Protein AF-A0A969HW31-F1 (afdb_monomer)

Solvent-accessible surface area (backbone atoms only — not comparable to full-atom values): 5008 Å² total; per-residue (Å²): 134,85,82,78,72,53,74,68,56,49,55,52,48,54,53,54,48,51,50,28,59,74,42,73,70,60,54,54,62,74,55,40,50,50,49,53,53,51,46,50,52,36,34,75,72,64,76,36,52,70,69,57,37,50,61,56,56,71,70,48,68,88,73,65,81,79,45,64,68,57,42,58,74,72,47,74,75,78,84,83,125

Mean predicted aligned error: 7.29 Å

Radius of gyration: 14.72 Å; Cα contacts (8 Å, |Δi|>4): 45; chains: 1; bounding box: 24×35×50 Å

pLDDT: mean 85.29, std 14.68, range [38.78, 97.75]

Nearest PDB structures (foldseek):
  1yxr-assembly1_A  TM=3.734E-01  e=4.159E+00  Homo sapiens
  2cpt-assembly1_A  TM=3.707E-01  e=6.695E+00  Homo sapiens

Structure (mmCIF, N/CA/C/O backbone):
data_AF-A0A969HW31-F1
#
_entry.id   AF-A0A969HW31-F1
#
loop_
_atom_site.group_PDB
_atom_site.id
_atom_site.type_symbol
_atom_site.label_atom_id
_atom_site.label_alt_id
_atom_site.label_comp_id
_atom_site.label_asym_id
_atom_site.label_entity_id
_atom_site.label_seq_id
_atom_site.pdbx_PDB_ins_code
_atom_site.Cartn_x
_atom_site.Cartn_y
_atom_site.Cartn_z
_atom_site.occupancy
_atom_site.B_iso_or_equiv
_atom_sit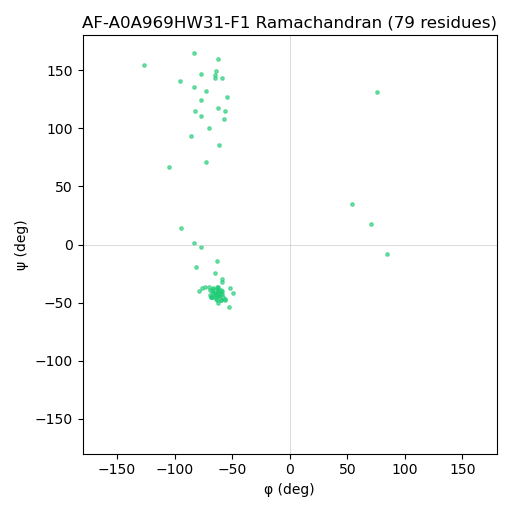e.auth_seq_id
_atom_site.auth_comp_id
_atom_site.auth_asym_id
_atom_site.auth_atom_id
_atom_site.pdbx_PDB_model_num
ATOM 1 N N . MET A 1 1 ? 4.741 -5.479 24.935 1.00 38.78 1 MET A N 1
ATOM 2 C CA . MET A 1 1 ? 3.519 -4.726 24.588 1.00 38.78 1 MET A CA 1
ATOM 3 C C . MET A 1 1 ? 3.019 -5.284 23.264 1.00 38.78 1 MET A C 1
ATOM 5 O O . MET A 1 1 ? 3.788 -5.253 22.314 1.00 38.78 1 MET A O 1
ATOM 9 N N . LYS A 1 2 ? 1.836 -5.909 23.215 1.00 45.66 2 LYS A N 1
ATOM 10 C CA . LYS A 1 2 ? 1.238 -6.352 21.945 1.00 45.66 2 LYS A CA 1
ATOM 11 C C . LYS A 1 2 ? 0.536 -5.137 21.343 1.00 45.66 2 LYS A C 1
ATOM 13 O O . LYS A 1 2 ? -0.377 -4.614 21.970 1.00 45.66 2 LYS A O 1
ATOM 18 N N . PHE A 1 3 ? 1.013 -4.652 20.203 1.00 55.91 3 PHE A N 1
ATOM 19 C CA . PHE A 1 3 ? 0.263 -3.686 19.409 1.00 55.91 3 PHE A CA 1
ATOM 20 C C . PHE A 1 3 ? -0.820 -4.469 18.667 1.00 55.91 3 PHE A C 1
ATOM 22 O O . PHE A 1 3 ? -0.498 -5.299 17.820 1.00 55.91 3 PHE A O 1
ATOM 29 N N . GLU A 1 4 ? -2.081 -4.272 19.041 1.00 68.56 4 GLU A N 1
ATOM 30 C CA . GLU A 1 4 ? -3.203 -4.752 18.237 1.00 68.56 4 GLU A CA 1
ATOM 31 C C . GLU A 1 4 ? -3.370 -3.803 17.054 1.00 68.56 4 GLU A C 1
ATOM 33 O O . GLU A 1 4 ? -3.467 -2.585 17.230 1.00 68.56 4 GLU A O 1
ATOM 38 N N . LEU A 1 5 ? -3.342 -4.360 15.844 1.00 72.25 5 LEU A N 1
ATOM 39 C CA . LEU A 1 5 ? -3.638 -3.593 14.644 1.00 72.25 5 LEU A CA 1
ATOM 40 C C . LEU A 1 5 ? -5.094 -3.141 14.699 1.00 72.25 5 LEU A C 1
ATOM 42 O O . LEU A 1 5 ? -5.974 -3.870 15.165 1.00 72.25 5 LEU A O 1
ATOM 46 N N . ARG A 1 6 ? -5.357 -1.930 14.208 1.00 83.38 6 ARG A N 1
ATOM 47 C CA . ARG A 1 6 ? -6.738 -1.470 14.051 1.00 83.38 6 ARG A CA 1
ATOM 48 C C . ARG A 1 6 ? -7.448 -2.357 13.023 1.00 83.38 6 ARG A C 1
ATOM 50 O O . ARG A 1 6 ? -6.792 -2.795 12.079 1.00 83.38 6 ARG A O 1
ATOM 57 N N . PRO A 1 7 ? -8.772 -2.571 13.133 1.00 84.88 7 PRO A N 1
ATOM 58 C CA . PRO A 1 7 ? -9.506 -3.433 12.205 1.00 84.88 7 PRO A CA 1
ATOM 59 C C . PRO A 1 7 ? -9.277 -3.093 10.726 1.00 84.88 7 PRO A C 1
ATOM 61 O O . PRO A 1 7 ? -9.156 -3.999 9.910 1.00 84.88 7 PRO A O 1
ATOM 64 N N . GLN A 1 8 ? -9.160 -1.801 10.395 1.00 88.19 8 GLN A N 1
ATOM 65 C CA . GLN A 1 8 ? -8.881 -1.352 9.028 1.00 88.19 8 GLN A CA 1
ATOM 66 C C . GLN A 1 8 ? -7.481 -1.757 8.554 1.00 88.19 8 GLN A C 1
ATOM 68 O O . GLN A 1 8 ? -7.304 -2.114 7.400 1.00 88.19 8 GLN A O 1
ATOM 73 N N . GLU A 1 9 ? -6.477 -1.713 9.433 1.00 93.56 9 GLU A N 1
ATOM 74 C CA . GLU A 1 9 ? -5.118 -2.123 9.071 1.00 93.56 9 GLU A CA 1
ATOM 75 C C . GLU A 1 9 ? -5.034 -3.631 8.846 1.00 93.56 9 GLU A C 1
ATOM 77 O O . GLU A 1 9 ? -4.357 -4.059 7.918 1.00 93.56 9 GLU A O 1
ATOM 82 N N . THR A 1 10 ? -5.724 -4.425 9.669 1.00 95.00 10 THR A N 1
ATOM 83 C CA . THR A 1 10 ? -5.780 -5.880 9.492 1.00 95.00 10 THR A CA 1
ATOM 84 C C . THR A 1 10 ? -6.425 -6.247 8.159 1.00 95.00 10 THR A C 1
ATOM 86 O O . THR A 1 10 ? -5.822 -6.983 7.391 1.00 95.00 10 THR A O 1
ATOM 89 N N . GLU A 1 11 ? -7.594 -5.682 7.841 1.00 95.56 11 GLU A N 1
ATOM 90 C CA . GLU A 1 11 ? -8.287 -5.971 6.577 1.00 95.56 11 GLU A CA 1
ATOM 91 C C . GLU A 1 11 ? -7.454 -5.573 5.349 1.00 95.56 11 GLU A C 1
ATOM 93 O O . GLU A 1 11 ? -7.323 -6.362 4.414 1.00 95.56 11 GLU A O 1
ATOM 98 N N . LEU A 1 12 ? -6.830 -4.390 5.371 1.00 97.44 12 LEU A N 1
ATOM 99 C CA . LEU A 1 12 ? -5.987 -3.932 4.265 1.00 97.44 12 LEU A CA 1
ATOM 100 C C . LEU A 1 12 ? -4.730 -4.795 4.118 1.00 97.44 12 LEU A C 1
ATOM 102 O O . LEU A 1 12 ? -4.354 -5.140 3.002 1.00 97.44 12 LEU A O 1
ATOM 106 N N . ARG A 1 13 ? -4.093 -5.162 5.236 1.00 97.50 13 ARG A N 1
ATOM 107 C CA . ARG A 1 13 ? -2.931 -6.057 5.245 1.00 97.50 13 ARG A CA 1
ATOM 108 C C . ARG A 1 13 ? -3.279 -7.413 4.643 1.00 97.50 13 ARG A C 1
ATOM 110 O O . ARG A 1 13 ? -2.528 -7.891 3.799 1.00 97.50 13 ARG A O 1
ATOM 117 N N . ASP A 1 14 ? -4.390 -8.009 5.069 1.00 97.62 14 ASP A N 1
ATOM 118 C CA . ASP A 1 14 ? -4.820 -9.325 4.596 1.00 97.62 14 ASP A CA 1
ATOM 119 C C . ASP A 1 14 ? -5.074 -9.291 3.083 1.00 97.62 14 ASP A C 1
ATOM 121 O O . ASP A 1 14 ? -4.592 -10.156 2.360 1.00 97.62 14 ASP A O 1
ATOM 125 N N . ARG A 1 15 ? -5.708 -8.231 2.570 1.00 97.75 15 ARG A N 1
ATOM 126 C CA . ARG A 1 15 ? -5.950 -8.067 1.127 1.00 97.75 15 ARG A CA 1
ATOM 127 C C . ARG A 1 15 ? -4.684 -7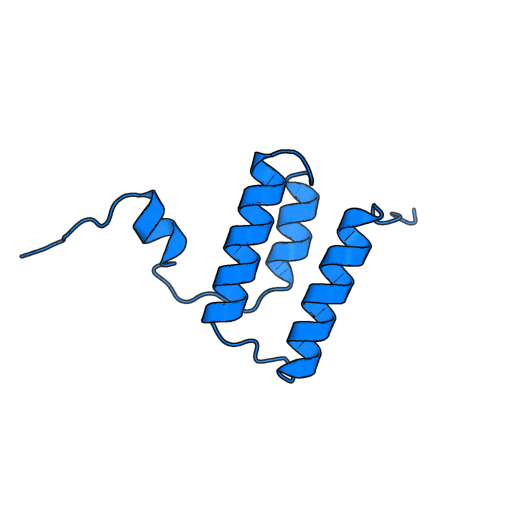.843 0.305 1.00 97.75 15 ARG A C 1
ATOM 129 O O . ARG A 1 15 ? -4.569 -8.393 -0.785 1.00 97.75 15 ARG A O 1
ATOM 136 N N . ILE A 1 16 ? -3.734 -7.050 0.807 1.00 97.44 16 ILE A N 1
ATOM 137 C CA . ILE A 1 16 ? -2.428 -6.897 0.145 1.00 97.44 16 ILE A CA 1
ATOM 138 C C . ILE A 1 16 ? -1.706 -8.250 0.122 1.00 97.44 16 ILE A C 1
ATOM 140 O O . ILE A 1 16 ? -1.116 -8.609 -0.894 1.00 97.44 16 ILE A O 1
ATOM 144 N N . GLN A 1 17 ? -1.776 -9.018 1.214 1.00 97.12 17 GLN A N 1
ATOM 145 C CA . GLN A 1 17 ? -1.172 -10.345 1.284 1.00 97.12 17 GLN A CA 1
ATOM 146 C C . GLN A 1 17 ? -1.829 -11.333 0.313 1.00 97.12 17 GLN A C 1
ATOM 148 O O . GLN A 1 17 ? -1.115 -12.073 -0.352 1.00 97.12 17 GLN A O 1
ATOM 153 N N . GLU A 1 18 ? -3.155 -11.321 0.179 1.00 97.69 18 GLU A N 1
ATOM 154 C CA . GLU A 1 18 ? -3.874 -12.154 -0.792 1.00 97.69 18 GLU A CA 1
ATOM 155 C C . GLU A 1 18 ? -3.438 -11.861 -2.235 1.00 97.69 18 GLU A C 1
ATOM 157 O O . GLU A 1 18 ? -3.212 -12.794 -3.008 1.00 97.69 18 GLU A O 1
ATOM 162 N N . ASP A 1 19 ? -3.259 -10.585 -2.593 1.00 97.38 19 ASP A N 1
ATOM 163 C CA . ASP A 1 19 ? -2.733 -10.195 -3.905 1.00 97.38 19 ASP A CA 1
ATOM 164 C C . ASP A 1 19 ? -1.274 -10.648 -4.081 1.00 97.38 19 ASP A C 1
ATOM 166 O O . ASP A 1 19 ? -0.923 -11.223 -5.113 1.00 97.38 19 ASP A O 1
ATOM 170 N N . LEU A 1 20 ? -0.417 -10.445 -3.075 1.00 96.00 20 LEU A N 1
ATOM 171 C CA . LEU A 1 20 ? 0.967 -10.929 -3.108 1.00 96.00 20 LEU A CA 1
ATOM 172 C C . LEU A 1 20 ? 1.016 -12.448 -3.301 1.00 96.00 20 LEU A C 1
ATOM 174 O O . LEU A 1 20 ? 1.762 -12.930 -4.151 1.00 96.00 20 LEU A O 1
ATOM 178 N N . ASP A 1 21 ? 0.198 -13.203 -2.573 1.00 96.38 21 ASP A N 1
ATOM 179 C CA . ASP A 1 21 ? 0.124 -14.660 -2.675 1.00 96.38 21 ASP A CA 1
ATOM 180 C C . ASP A 1 21 ? -0.389 -15.098 -4.054 1.00 96.38 21 ASP A C 1
ATOM 182 O O . ASP A 1 21 ? 0.170 -16.019 -4.658 1.00 96.38 21 ASP A O 1
ATOM 186 N N . HIS A 1 22 ? -1.406 -14.409 -4.587 1.00 96.50 22 HIS A N 1
ATOM 187 C CA . HIS A 1 22 ? -1.952 -14.655 -5.922 1.00 96.50 22 HIS A CA 1
ATOM 188 C C . HIS A 1 22 ? -0.895 -14.490 -7.020 1.00 96.50 22 HIS A C 1
ATOM 190 O O . HIS A 1 22 ? -0.844 -15.288 -7.957 1.00 96.50 22 HIS A O 1
ATOM 196 N N . PHE A 1 23 ? -0.030 -13.484 -6.888 1.00 94.50 23 PHE A N 1
ATOM 197 C CA . PHE A 1 23 ? 1.065 -13.221 -7.819 1.00 94.50 23 PHE A CA 1
ATOM 198 C C . PHE A 1 23 ? 2.399 -13.856 -7.394 1.00 94.50 23 PHE A C 1
ATOM 200 O O . PHE A 1 23 ? 3.446 -13.520 -7.943 1.00 94.50 23 PHE A O 1
ATOM 207 N N . HIS A 1 24 ? 2.385 -14.794 -6.441 1.00 91.81 24 HIS A N 1
ATOM 208 C CA . HIS A 1 24 ? 3.575 -15.509 -5.967 1.00 91.81 24 HIS A CA 1
ATOM 209 C C . HIS A 1 24 ? 4.721 -14.590 -5.496 1.00 91.81 24 HIS A C 1
ATOM 211 O O . HIS A 1 24 ? 5.898 -14.906 -5.667 1.00 91.81 24 HIS A O 1
ATOM 217 N N . GLY A 1 25 ? 4.375 -13.450 -4.901 1.00 83.62 25 GLY A N 1
ATOM 218 C CA . GLY A 1 25 ? 5.297 -12.424 -4.418 1.00 83.62 25 GLY A CA 1
ATOM 219 C C . GLY A 1 25 ? 5.751 -11.415 -5.477 1.00 83.62 25 GLY A C 1
ATOM 220 O O . GLY A 1 25 ? 6.370 -10.421 -5.110 1.00 83.62 25 GLY A O 1
ATOM 221 N N . ASP A 1 26 ? 5.424 -11.621 -6.757 1.00 87.75 26 ASP A N 1
ATOM 222 C CA . ASP A 1 26 ? 5.760 -10.714 -7.862 1.00 87.75 26 ASP A CA 1
ATOM 223 C C . ASP A 1 26 ? 4.519 -9.933 -8.317 1.00 87.75 26 ASP A C 1
ATOM 225 O O . ASP A 1 26 ? 3.963 -10.139 -9.400 1.00 87.75 26 ASP A O 1
ATOM 229 N N . LEU A 1 27 ? 4.024 -9.068 -7.426 1.00 91.19 27 LEU A N 1
ATOM 230 C CA . LEU A 1 27 ? 2.848 -8.237 -7.683 1.00 91.19 27 LEU A CA 1
ATOM 231 C C . LEU A 1 27 ? 3.139 -7.287 -8.861 1.00 91.19 27 LEU A C 1
ATOM 233 O O . LEU A 1 27 ? 4.016 -6.428 -8.740 1.00 91.19 27 LEU A O 1
ATOM 237 N N . PRO A 1 28 ? 2.404 -7.379 -9.990 1.00 93.00 28 PRO A N 1
ATOM 238 C CA . PRO A 1 28 ? 2.708 -6.572 -11.162 1.00 93.00 28 PRO A CA 1
ATOM 239 C C . PRO A 1 28 ? 2.641 -5.079 -10.843 1.00 93.00 28 PRO A C 1
ATOM 241 O O . PRO A 1 28 ? 1.732 -4.632 -10.144 1.00 93.00 28 PRO A O 1
ATOM 244 N N . GLU A 1 29 ? 3.532 -4.288 -11.439 1.00 89.56 29 GLU A N 1
ATOM 245 C CA . GLU A 1 29 ? 3.697 -2.858 -11.140 1.00 89.56 29 GLU A CA 1
ATOM 246 C C . GLU A 1 29 ? 2.379 -2.065 -11.136 1.00 89.56 29 GLU A C 1
ATOM 248 O O . GLU A 1 29 ? 2.123 -1.272 -10.235 1.00 89.56 29 GLU A O 1
ATOM 253 N N . ARG A 1 30 ? 1.478 -2.329 -12.091 1.00 90.25 30 ARG A N 1
ATOM 254 C CA . ARG A 1 30 ? 0.156 -1.678 -12.146 1.00 90.25 30 ARG A CA 1
ATOM 255 C C . ARG A 1 30 ? -0.705 -1.911 -10.894 1.00 90.25 30 ARG A C 1
ATOM 257 O O . ARG A 1 30 ? -1.490 -1.038 -10.539 1.00 90.25 30 ARG A O 1
ATOM 264 N N . TYR A 1 31 ? -0.577 -3.067 -10.242 1.00 94.06 31 TYR A N 1
ATOM 265 C CA . TYR A 1 31 ? -1.279 -3.380 -8.995 1.00 94.06 31 TYR A CA 1
ATOM 266 C C . TYR A 1 31 ? -0.597 -2.713 -7.804 1.00 94.06 31 TYR A C 1
ATOM 268 O O . TYR A 1 31 ? -1.288 -2.148 -6.961 1.00 94.06 31 TYR A O 1
ATOM 276 N N . ALA A 1 32 ? 0.739 -2.699 -7.768 1.00 93.50 32 ALA A N 1
ATOM 277 C CA . ALA A 1 32 ? 1.486 -1.954 -6.754 1.00 93.50 32 ALA A CA 1
ATOM 278 C C . ALA A 1 32 ? 1.147 -0.452 -6.801 1.00 93.50 32 ALA A C 1
ATOM 280 O O . ALA A 1 32 ? 0.861 0.156 -5.773 1.00 93.50 32 ALA A O 1
ATOM 281 N N . LEU A 1 33 ? 1.061 0.125 -8.004 1.00 92.00 33 LEU A N 1
ATOM 282 C CA . LEU A 1 33 ? 0.612 1.501 -8.233 1.00 92.00 33 LEU A CA 1
ATOM 283 C C . LEU A 1 33 ? -0.832 1.733 -7.770 1.00 92.00 33 LEU A C 1
ATOM 285 O O . LEU A 1 33 ? -1.118 2.739 -7.122 1.00 92.00 33 LEU A O 1
ATOM 289 N N . ALA A 1 34 ? -1.746 0.809 -8.079 1.00 93.31 34 ALA A N 1
ATOM 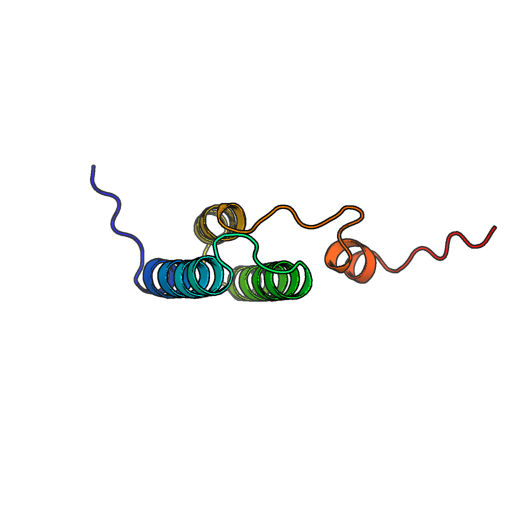290 C CA . ALA A 1 34 ? -3.135 0.910 -7.640 1.00 93.31 34 ALA A CA 1
ATOM 291 C C . ALA A 1 34 ? -3.247 0.894 -6.106 1.00 93.31 34 ALA A C 1
ATOM 293 O O . ALA A 1 34 ? -3.952 1.729 -5.537 1.00 93.31 34 ALA A O 1
ATOM 294 N N . TRP A 1 35 ? -2.508 0.004 -5.438 1.00 96.31 35 TRP A N 1
ATOM 295 C CA . TRP A 1 35 ? -2.430 -0.041 -3.979 1.00 96.31 35 TRP A CA 1
ATOM 296 C C . TRP A 1 35 ? -1.825 1.232 -3.395 1.00 96.31 35 TRP A C 1
ATOM 298 O O . TRP A 1 35 ? -2.421 1.820 -2.496 1.00 96.31 35 TRP A O 1
ATOM 308 N N . ALA A 1 36 ? -0.702 1.710 -3.933 1.00 94.12 36 ALA A N 1
ATOM 309 C CA . ALA A 1 36 ? -0.075 2.955 -3.501 1.00 94.12 36 ALA A CA 1
ATOM 310 C C . ALA A 1 36 ? -1.043 4.147 -3.587 1.00 94.12 36 ALA A C 1
ATOM 312 O O . ALA A 1 36 ? -1.190 4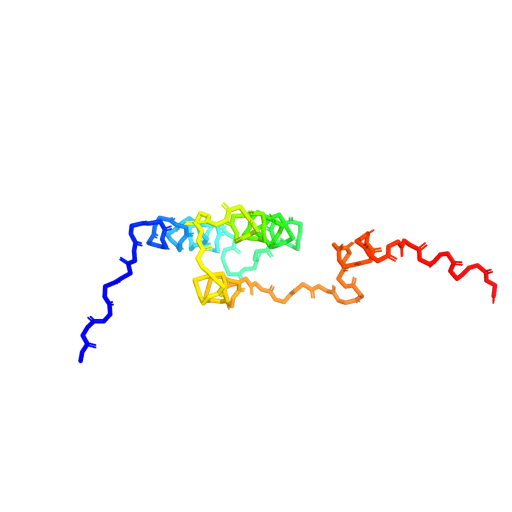.894 -2.621 1.00 94.12 36 ALA A O 1
ATOM 313 N N . GLY A 1 37 ? -1.756 4.298 -4.708 1.00 92.94 37 GLY A N 1
ATOM 314 C CA . GLY A 1 37 ? -2.759 5.352 -4.876 1.00 92.94 37 GLY A CA 1
ATOM 315 C C . GLY A 1 37 ? -3.935 5.215 -3.905 1.00 92.94 37 GLY A C 1
ATOM 316 O O . GLY A 1 37 ? -4.358 6.199 -3.298 1.00 92.94 37 GLY A O 1
ATOM 317 N N . TYR A 1 38 ? -4.439 3.993 -3.717 1.00 95.88 38 TYR A N 1
ATOM 318 C CA . TYR A 1 38 ? -5.543 3.727 -2.797 1.00 95.88 38 TYR A CA 1
ATOM 319 C C . TYR A 1 38 ? -5.170 4.033 -1.340 1.00 95.88 38 TYR A C 1
ATOM 321 O O . TYR A 1 38 ? -5.906 4.742 -0.655 1.00 95.88 38 TYR A O 1
ATOM 329 N N . LEU A 1 39 ? -4.005 3.568 -0.879 1.00 96.38 39 LEU A N 1
ATOM 330 C CA . LEU A 1 39 ? -3.505 3.833 0.471 1.00 96.38 39 LEU A CA 1
ATOM 331 C C . LEU A 1 39 ? -3.279 5.333 0.708 1.00 96.38 39 LEU A C 1
ATOM 333 O O . LEU A 1 39 ? -3.640 5.836 1.774 1.00 96.38 39 LEU A O 1
ATOM 337 N N . SER A 1 40 ? -2.749 6.055 -0.284 1.00 93.94 40 SER A N 1
ATOM 338 C CA . SER A 1 40 ? -2.589 7.512 -0.213 1.00 93.94 40 SER A CA 1
ATOM 339 C C . SER A 1 40 ? -3.933 8.212 -0.013 1.00 93.94 40 SER A C 1
ATOM 341 O O . SER A 1 40 ? -4.071 9.005 0.916 1.00 93.94 40 SER A O 1
ATOM 343 N N . ALA A 1 41 ? -4.959 7.853 -0.793 1.00 94.56 41 ALA A N 1
ATOM 344 C CA . ALA A 1 41 ? -6.297 8.430 -0.649 1.00 94.56 41 ALA A CA 1
ATOM 345 C C . ALA A 1 41 ? -6.921 8.138 0.729 1.00 94.56 41 ALA A C 1
ATOM 347 O O . ALA A 1 41 ? -7.492 9.028 1.359 1.00 94.56 41 ALA A O 1
ATOM 348 N N . LEU A 1 42 ? -6.777 6.908 1.240 1.00 95.56 42 LEU A N 1
ATOM 349 C CA . LEU A 1 42 ? -7.257 6.551 2.581 1.00 95.56 42 LEU A CA 1
ATOM 350 C C . LEU A 1 42 ? -6.564 7.363 3.682 1.00 95.56 42 LEU A C 1
ATOM 352 O O . LEU A 1 42 ? -7.212 7.744 4.660 1.00 95.56 42 LEU A O 1
ATOM 356 N N . SER A 1 43 ? -5.265 7.627 3.528 1.00 94.81 43 SER A N 1
ATOM 357 C CA . SER A 1 43 ? -4.508 8.466 4.456 1.00 94.81 43 SER A CA 1
ATOM 358 C C . SER A 1 43 ? -4.944 9.931 4.375 1.00 94.81 43 SER A C 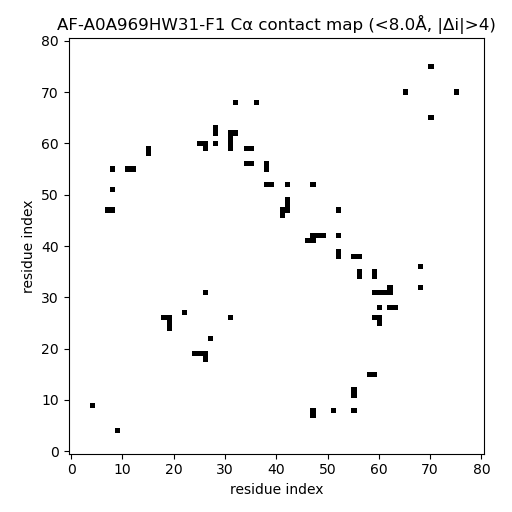1
ATOM 360 O O . SER A 1 43 ? -5.166 10.560 5.408 1.00 94.81 43 SER A O 1
ATOM 362 N N . GLU A 1 44 ? -5.107 10.483 3.170 1.00 93.88 44 GLU A N 1
ATOM 363 C CA . GLU A 1 44 ? -5.537 11.875 2.964 1.00 93.88 44 GLU A CA 1
ATOM 364 C C . GLU A 1 44 ? -6.941 12.149 3.515 1.00 93.88 44 GLU A C 1
ATOM 366 O O . GLU A 1 44 ? -7.194 13.211 4.082 1.00 93.88 44 GLU A O 1
ATOM 371 N N . TRP A 1 45 ? -7.853 11.182 3.405 1.00 95.44 45 TRP A N 1
ATOM 372 C CA . TRP A 1 45 ? -9.209 11.294 3.951 1.00 95.44 45 TRP A CA 1
ATOM 373 C C . TRP A 1 45 ? -9.306 10.948 5.443 1.00 95.44 45 TRP A C 1
ATOM 375 O O . TRP A 1 45 ? -10.399 10.976 6.008 1.00 95.44 45 TRP A O 1
ATOM 385 N N . GLY A 1 46 ? -8.186 10.620 6.097 1.00 92.56 46 GLY A N 1
ATOM 386 C CA . GLY A 1 46 ? -8.139 10.302 7.525 1.00 92.56 46 GLY A CA 1
ATOM 387 C C . GLY A 1 46 ? -8.779 8.962 7.899 1.00 92.56 46 GLY A C 1
ATOM 388 O O . GLY A 1 46 ? -9.085 8.738 9.070 1.00 92.56 46 GLY A O 1
ATOM 389 N N . VAL A 1 47 ? -8.987 8.066 6.927 1.00 95.12 47 VAL A N 1
ATOM 390 C CA . VAL A 1 47 ? -9.489 6.701 7.170 1.00 95.12 47 VAL A CA 1
ATOM 391 C C . VAL A 1 47 ? -8.422 5.860 7.873 1.00 95.12 47 VAL A C 1
ATOM 393 O O . VAL A 1 4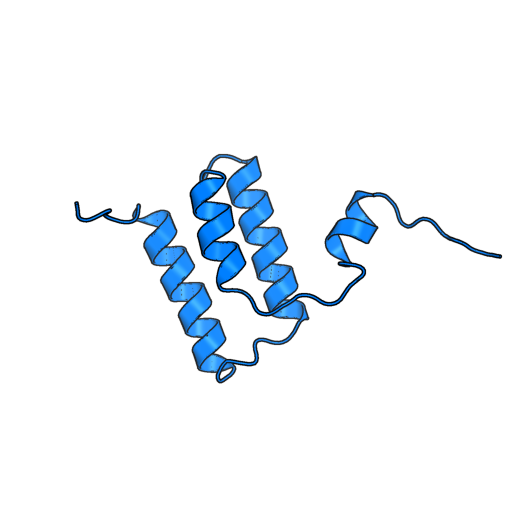7 ? -8.734 5.062 8.758 1.00 95.12 47 VAL A O 1
ATOM 396 N N . ILE A 1 48 ? -7.156 6.075 7.513 1.00 95.50 48 ILE A N 1
ATOM 397 C CA . ILE A 1 48 ? -5.978 5.530 8.192 1.00 95.50 48 ILE A CA 1
ATOM 398 C C . ILE A 1 48 ? -5.021 6.670 8.556 1.00 95.50 48 ILE A C 1
ATOM 400 O O . ILE A 1 48 ? -5.032 7.721 7.922 1.00 95.50 48 ILE A O 1
ATOM 404 N N . ASP A 1 49 ? -4.196 6.481 9.588 1.00 93.69 49 ASP A N 1
ATOM 405 C CA . ASP A 1 49 ? -3.124 7.440 9.888 1.00 93.69 49 ASP A CA 1
ATOM 406 C C . ASP A 1 49 ? -1.871 7.182 9.044 1.00 93.69 49 ASP A C 1
ATOM 408 O O . ASP A 1 49 ? -1.680 6.102 8.481 1.00 93.69 49 ASP A O 1
ATOM 412 N N . ILE A 1 50 ? -0.977 8.172 9.024 1.00 92.88 50 ILE A N 1
ATOM 413 C CA . ILE A 1 50 ? 0.270 8.128 8.256 1.00 92.88 50 ILE A CA 1
ATOM 414 C C . ILE A 1 50 ? 1.186 6.954 8.646 1.00 92.88 50 ILE A C 1
ATOM 416 O O . ILE A 1 50 ? 1.910 6.421 7.809 1.00 92.88 50 ILE A O 1
ATOM 420 N N . TYR A 1 51 ? 1.142 6.501 9.903 1.00 94.06 51 TYR A N 1
ATOM 421 C CA . TYR A 1 51 ? 1.942 5.361 10.352 1.00 94.06 51 TYR A CA 1
ATOM 422 C C . TYR A 1 51 ? 1.392 4.040 9.810 1.00 94.06 51 TYR A C 1
ATOM 424 O O . TYR A 1 51 ? 2.156 3.133 9.491 1.00 94.06 51 TYR A O 1
ATOM 432 N N . THR A 1 52 ? 0.070 3.926 9.720 1.00 95.19 52 THR A N 1
ATOM 433 C CA . THR A 1 52 ? -0.636 2.786 9.127 1.00 95.19 52 THR A CA 1
ATOM 434 C C . THR A 1 52 ? -0.410 2.752 7.624 1.00 95.19 52 THR A C 1
ATOM 436 O O . THR A 1 52 ? -0.076 1.697 7.095 1.00 95.19 52 THR A O 1
ATOM 439 N N . PHE A 1 53 ? -0.497 3.909 6.960 1.00 95.25 53 PHE A N 1
ATOM 440 C CA . PHE A 1 53 ? -0.101 4.062 5.563 1.00 95.25 53 PHE A CA 1
ATOM 441 C C . PHE A 1 53 ? 1.323 3.546 5.332 1.00 95.25 53 PHE A C 1
ATOM 443 O O . PHE A 1 53 ? 1.503 2.655 4.513 1.00 95.25 53 PHE A O 1
ATOM 450 N N . SER A 1 54 ? 2.308 4.034 6.100 1.00 94.81 54 SER A N 1
ATOM 451 C CA . SER A 1 54 ? 3.712 3.630 5.941 1.00 94.81 54 SER A CA 1
ATOM 452 C C . SER A 1 54 ? 3.884 2.115 6.055 1.00 94.81 54 SER A C 1
ATOM 454 O O . SER A 1 54 ? 4.490 1.509 5.182 1.00 94.81 54 SER A O 1
ATOM 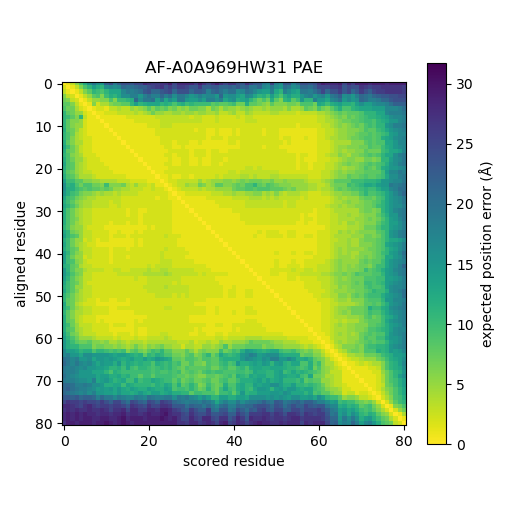456 N N . ARG A 1 55 ? 3.295 1.483 7.081 1.00 95.56 55 ARG A N 1
ATOM 457 C CA . ARG A 1 55 ? 3.406 0.027 7.277 1.00 95.56 55 ARG A CA 1
ATOM 458 C C . ARG A 1 55 ? 2.782 -0.790 6.147 1.00 95.56 55 ARG A C 1
ATOM 460 O O . ARG A 1 55 ? 3.297 -1.857 5.838 1.00 95.56 55 ARG A O 1
ATOM 467 N N . LEU A 1 56 ? 1.662 -0.332 5.585 1.00 96.56 56 LEU A N 1
ATOM 468 C CA . LEU A 1 56 ? 0.992 -1.014 4.473 1.00 96.56 56 LEU A CA 1
ATOM 469 C C . LEU A 1 56 ? 1.728 -0.773 3.150 1.00 96.56 56 LEU A C 1
ATOM 471 O O . LEU A 1 56 ? 1.848 -1.689 2.345 1.00 96.56 56 LEU A O 1
ATOM 475 N N . TYR A 1 57 ? 2.260 0.433 2.944 1.00 95.50 57 TYR A N 1
ATOM 476 C CA . TYR A 1 57 ? 3.058 0.778 1.770 1.00 95.50 57 TYR A CA 1
ATOM 477 C C . TYR A 1 57 ? 4.354 -0.042 1.706 1.00 95.50 57 TYR A C 1
ATOM 479 O O . TYR A 1 57 ? 4.713 -0.526 0.638 1.00 95.50 57 TYR A O 1
ATOM 487 N N . ASP A 1 58 ? 4.997 -0.288 2.853 1.00 95.50 58 ASP A N 1
ATOM 488 C CA . ASP A 1 58 ? 6.207 -1.118 2.964 1.00 95.50 58 ASP A CA 1
ATOM 489 C C . ASP A 1 58 ? 5.987 -2.594 2.570 1.00 95.50 58 ASP A C 1
ATOM 491 O O . ASP A 1 58 ? 6.954 -3.334 2.389 1.00 95.50 58 ASP A O 1
ATOM 495 N N . MET A 1 59 ? 4.733 -3.049 2.450 1.00 95.38 59 MET A N 1
ATOM 496 C CA . MET A 1 59 ? 4.411 -4.393 1.954 1.00 95.38 59 MET A CA 1
ATOM 497 C C . MET A 1 59 ? 4.431 -4.486 0.424 1.00 95.38 59 MET A C 1
ATOM 499 O O . MET A 1 59 ? 4.487 -5.590 -0.115 1.00 95.38 59 MET A O 1
ATOM 503 N N . LEU A 1 60 ? 4.332 -3.357 -0.282 1.00 93.69 60 LEU A N 1
ATOM 504 C CA . LEU A 1 60 ? 4.275 -3.336 -1.739 1.00 93.69 60 LEU A CA 1
ATOM 505 C C . LEU A 1 60 ? 5.677 -3.557 -2.327 1.00 93.69 60 LEU A C 1
ATOM 507 O O . LEU A 1 60 ? 6.669 -3.104 -1.747 1.00 93.69 60 LEU A O 1
ATOM 511 N N . PRO A 1 61 ? 5.797 -4.225 -3.489 1.00 90.31 61 PRO A N 1
ATOM 512 C CA . PRO A 1 61 ? 7.071 -4.278 -4.185 1.00 90.31 61 PRO A CA 1
ATOM 513 C C . PRO A 1 61 ? 7.508 -2.863 -4.606 1.00 90.31 61 PRO A C 1
ATOM 515 O O . PRO A 1 61 ? 6.670 -1.963 -4.736 1.00 90.31 61 PRO A O 1
ATOM 518 N N . PRO A 1 62 ? 8.810 -2.658 -4.867 1.00 86.62 62 PRO A N 1
ATOM 519 C CA . PRO A 1 62 ? 9.313 -1.385 -5.362 1.00 86.62 62 PRO A CA 1
ATOM 520 C C . PRO A 1 62 ? 8.577 -0.955 -6.637 1.00 86.62 62 PRO A C 1
ATOM 522 O O . PRO A 1 62 ? 8.502 -1.707 -7.607 1.00 86.62 62 PRO A O 1
ATOM 525 N N . ILE A 1 63 ? 8.054 0.268 -6.635 1.00 84.00 63 ILE A N 1
ATOM 526 C CA . ILE A 1 63 ? 7.488 0.911 -7.823 1.00 84.00 63 ILE A CA 1
ATOM 527 C C . ILE A 1 63 ? 8.651 1.531 -8.604 1.00 84.00 63 ILE A C 1
ATOM 529 O O . ILE A 1 63 ? 9.542 2.123 -7.990 1.00 84.00 63 ILE A O 1
ATOM 533 N N . ALA A 1 64 ? 8.682 1.368 -9.931 1.00 74.00 64 ALA A N 1
ATOM 534 C CA . ALA A 1 64 ? 9.788 1.878 -10.730 1.00 74.00 64 ALA A CA 1
ATOM 535 C C . ALA A 1 64 ? 9.850 3.412 -10.682 1.00 74.00 64 ALA A C 1
ATOM 537 O O . ALA A 1 64 ? 8.827 4.097 -10.623 1.00 74.00 64 ALA A O 1
ATOM 538 N N . GLU A 1 65 ? 11.073 3.939 -10.727 1.00 74.94 65 GLU A N 1
ATOM 539 C CA . GLU A 1 65 ? 11.327 5.376 -10.785 1.00 74.94 65 GLU A CA 1
ATOM 540 C C . GLU A 1 65 ? 11.533 5.836 -12.245 1.00 74.94 65 GLU A C 1
ATOM 542 O O . GLU A 1 65 ? 12.203 5.133 -13.009 1.00 74.94 65 GLU A O 1
ATOM 547 N N . PRO A 1 66 ? 11.015 7.013 -12.646 1.00 73.81 66 PRO A N 1
ATOM 548 C CA . PRO A 1 66 ? 10.258 7.948 -11.816 1.00 73.81 66 PRO A CA 1
ATOM 549 C C . PRO A 1 66 ? 8.850 7.423 -11.514 1.00 73.81 66 PRO A C 1
ATOM 551 O O . PRO A 1 66 ? 8.142 6.990 -12.424 1.00 73.81 66 PRO A O 1
ATOM 554 N N . ASN A 1 67 ? 8.442 7.480 -10.242 1.00 70.75 67 ASN A N 1
ATOM 555 C CA . ASN A 1 67 ? 7.126 7.009 -9.826 1.00 70.75 67 ASN A CA 1
ATOM 556 C C . ASN A 1 67 ? 6.029 7.743 -10.626 1.00 70.75 67 ASN A C 1
ATOM 558 O O . ASN A 1 67 ? 5.852 8.954 -10.454 1.00 70.75 67 ASN A O 1
ATOM 562 N N . PRO A 1 68 ? 5.245 7.042 -11.464 1.00 70.62 68 PRO A N 1
ATOM 563 C CA . PRO A 1 68 ? 4.325 7.691 -12.391 1.00 70.62 68 PRO A CA 1
ATOM 564 C C . PRO A 1 68 ? 3.197 8.451 -11.681 1.00 70.62 68 PRO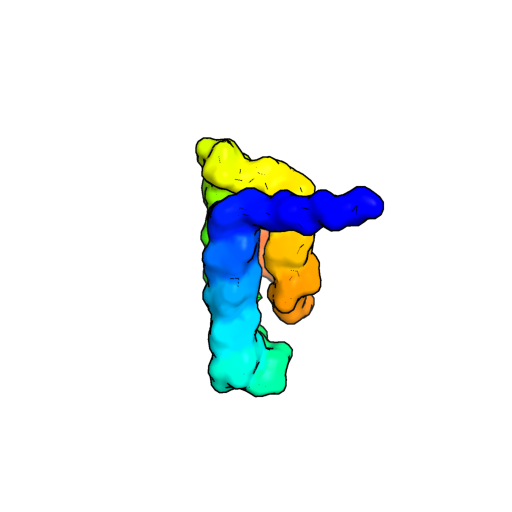 A C 1
ATOM 566 O O . PRO A 1 68 ? 2.669 9.412 -12.240 1.00 70.62 68 PRO A O 1
ATOM 569 N N . ILE A 1 69 ? 2.843 8.078 -10.445 1.00 71.44 69 ILE A N 1
ATOM 570 C CA . ILE A 1 69 ? 1.871 8.820 -9.625 1.00 71.44 69 ILE A CA 1
ATOM 571 C C . ILE A 1 69 ? 2.460 10.170 -9.220 1.00 71.44 69 ILE A C 1
ATOM 573 O O . ILE A 1 69 ? 1.793 11.194 -9.353 1.00 71.44 69 ILE A O 1
ATOM 577 N N . VAL A 1 70 ? 3.720 10.180 -8.779 1.00 71.94 70 VAL A N 1
ATOM 578 C CA . VAL A 1 70 ? 4.440 11.410 -8.427 1.00 71.94 70 VAL A CA 1
ATOM 579 C C . VAL A 1 70 ? 4.606 12.289 -9.664 1.00 71.94 70 VAL A C 1
ATOM 581 O O . VAL A 1 70 ? 4.314 13.479 -9.604 1.00 71.94 70 VAL A O 1
ATOM 584 N N . THR A 1 71 ? 4.976 11.710 -10.808 1.00 74.75 71 THR A N 1
ATOM 585 C CA . THR A 1 71 ? 5.092 12.444 -12.078 1.00 74.75 71 THR A CA 1
ATOM 586 C C . THR A 1 71 ? 3.769 13.080 -12.509 1.00 74.75 71 THR A C 1
ATOM 588 O O . THR A 1 71 ? 3.760 14.206 -12.996 1.00 74.75 71 THR A O 1
ATOM 591 N N . ILE A 1 72 ? 2.633 12.398 -12.322 1.00 70.31 72 ILE A N 1
ATOM 592 C CA . ILE A 1 72 ? 1.312 12.985 -12.592 1.00 70.31 72 ILE A CA 1
ATOM 593 C C . ILE A 1 72 ? 1.006 14.111 -11.594 1.00 70.31 72 ILE A C 1
ATOM 595 O O . ILE A 1 72 ? 0.547 15.175 -12.006 1.00 70.31 72 ILE A O 1
ATOM 599 N N . ALA A 1 73 ? 1.266 13.897 -10.301 1.00 68.94 73 ALA A N 1
ATOM 600 C CA . ALA A 1 73 ? 0.954 14.853 -9.239 1.00 68.94 73 ALA A CA 1
ATOM 601 C C . ALA A 1 73 ? 1.777 16.148 -9.325 1.00 68.94 73 ALA A C 1
ATOM 603 O O . ALA A 1 73 ? 1.252 17.229 -9.063 1.00 68.94 73 ALA A O 1
ATOM 604 N N . LEU A 1 74 ? 3.048 16.053 -9.716 1.00 76.88 74 LEU A N 1
ATOM 605 C CA . LEU A 1 74 ? 3.942 17.203 -9.882 1.00 76.88 74 LEU A CA 1
ATOM 606 C C . LEU A 1 74 ? 3.688 17.983 -11.182 1.00 76.88 74 LEU A C 1
ATOM 608 O O . LEU A 1 74 ? 4.313 19.019 -11.404 1.00 76.88 74 LEU A O 1
ATOM 612 N N . GLY A 1 75 ? 2.751 17.513 -12.011 1.00 63.22 75 GLY A N 1
ATOM 613 C CA . GLY A 1 75 ? 2.633 17.923 -13.400 1.00 63.22 75 GLY A CA 1
ATOM 614 C C . GLY A 1 75 ? 3.729 17.244 -14.212 1.00 63.22 75 GLY A C 1
ATOM 615 O O . GLY A 1 75 ? 4.897 17.251 -13.828 1.00 63.22 75 GLY A O 1
ATOM 616 N N . ARG A 1 76 ? 3.360 16.639 -15.346 1.00 61.00 76 ARG A N 1
ATOM 617 C CA . ARG A 1 76 ? 4.356 16.188 -16.320 1.00 61.00 76 ARG A CA 1
ATOM 618 C C . ARG A 1 76 ? 5.168 17.423 -16.701 1.00 61.00 76 ARG A C 1
ATOM 620 O O . ARG A 1 76 ? 4.634 18.322 -17.342 1.00 61.00 76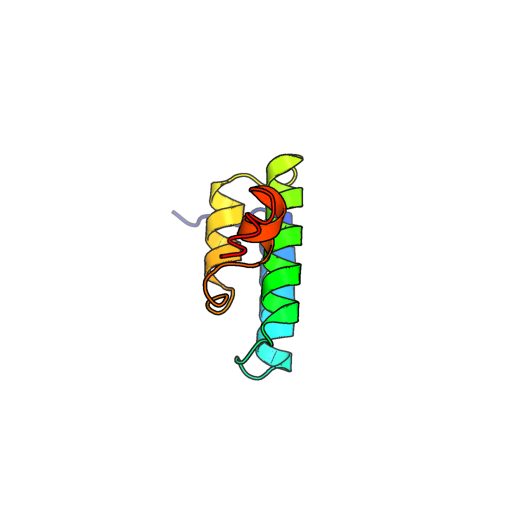 ARG A O 1
ATOM 627 N N . THR A 1 77 ? 6.416 17.515 -16.254 1.00 58.66 77 THR A N 1
ATOM 628 C CA . THR A 1 77 ? 7.361 18.395 -16.922 1.00 58.66 77 THR A CA 1
ATOM 629 C C . THR A 1 77 ? 7.620 17.715 -18.247 1.00 58.66 77 THR A C 1
ATOM 631 O O . THR A 1 77 ? 8.330 16.711 -18.307 1.00 58.66 77 THR A O 1
ATOM 634 N N . ASP A 1 78 ? 6.959 18.204 -19.288 1.00 58.00 78 ASP A N 1
ATOM 635 C CA . ASP A 1 78 ? 7.400 17.963 -20.648 1.00 58.00 78 ASP A CA 1
ATOM 636 C C . ASP A 1 78 ? 8.797 18.599 -20.736 1.00 58.00 78 ASP A C 1
ATOM 638 O O . ASP A 1 78 ? 8.943 19.772 -21.069 1.00 58.00 78 ASP A O 1
ATOM 642 N N . GLU A 1 79 ? 9.844 17.870 -20.342 1.00 57.53 79 GLU A N 1
ATOM 643 C CA . GLU A 1 79 ? 11.194 18.164 -20.820 1.00 57.53 79 GLU A CA 1
ATOM 644 C C . GLU A 1 79 ? 11.236 17.708 -22.285 1.00 57.53 79 GLU A C 1
ATOM 646 O O . GLU A 1 79 ? 11.802 16.677 -22.640 1.00 57.53 79 GLU A O 1
ATOM 651 N N . GLU A 1 80 ? 10.530 18.462 -23.130 1.00 54.31 80 GLU A N 1
ATOM 652 C CA . GLU A 1 80 ? 10.790 18.549 -24.559 1.00 54.31 80 GLU A CA 1
ATOM 653 C C . GLU A 1 80 ? 11.871 19.621 -24.764 1.00 54.31 80 GLU A C 1
ATOM 655 O O . GLU A 1 80 ? 11.569 20.813 -24.794 1.00 54.31 80 GLU A O 1
ATOM 660 N N . GLU A 1 81 ? 13.129 19.166 -24.804 1.00 46.22 81 GLU A N 1
ATOM 661 C CA . GLU A 1 81 ? 14.221 19.495 -25.758 1.00 46.22 81 GLU A CA 1
ATOM 662 C C . GLU A 1 81 ? 15.620 19.295 -25.152 1.00 46.22 81 GLU A C 1
ATOM 664 O O . GLU A 1 81 ? 16.025 20.050 -24.238 1.00 46.22 81 GLU A O 1
#

Sequence (81 aa):
MKFELRPQETELRDRIQEDLDHFHGDLPERYALAWAGYLSALSEWGVIDIYTFSRLYDMLPPIAEPNPIVTIALGRTDEEE

Secondary structure (DSSP, 8-state):
---PPPHHHHHHHHHHHHHHHHTTT---HHHHHHHHHHHHHHHHTTSS-HHHHHHHHTTSPPPPSS-HHHHHHT-------

Foldseek 3Di:
DDDDDDPVLVVLQVVLVVQCVVVVNCRDLVVLLVSLVVLVVCCVVVVDDPVSSVVSNVSGDDRDPPRVVVCVVVDPPPPPD